Protein AF-A0A6A6EU37-F1 (afdb_monomer_lite)

Sequence (79 aa):
MVYYNFARTGENPDIVSGHKANLNNSNTSKESQHSYEVLGQEFNGGNIESHSSEGKNSGNVAGGLKATMNNPDISEEVK

Organism: NCBI:txid1314779

Secondary structure (DSSP, 8-state):
--------GGG-HHHHHHHHHHHH-TT--GGGGGHHHHHHHHSGGG------STTS-HHHHHHHHHHHHH-TTS-TTT-

pLDDT: mean 77.94, std 15.93, range [37.88, 94.19]

InterPro domains:
  IPR018824 Conidiation-specific protein 6 [PF10346] (57-77)

Foldseek 3Di:
DDPPPDPQQQADLVLLVVLVVLCPDPPHDPVSVCSQVCCVPRHVSSPHPDPDVPPDPVCVVVVVLVCQVPDPPDDPVSD

Structure (mmCIF, N/CA/C/O backbone):
data_AF-A0A6A6EU37-F1
#
_entry.id   AF-A0A6A6EU37-F1
#
loop_
_atom_site.group_PDB
_atom_site.id
_atom_site.type_symbol
_atom_site.label_atom_id
_atom_site.label_alt_id
_atom_site.label_comp_id
_atom_site.label_asym_id
_atom_site.label_entity_id
_atom_site.label_seq_id
_atom_site.pdbx_PDB_ins_code
_atom_site.Cartn_x
_atom_site.Cartn_y
_atom_site.Cartn_z
_atom_site.occupancy
_atom_site.B_iso_or_equiv
_atom_site.auth_seq_id
_atom_site.auth_comp_id
_atom_site.auth_asym_id
_atom_site.auth_atom_id
_atom_site.pdbx_PDB_model_num
ATOM 1 N N . MET A 1 1 ? 33.102 -11.729 12.927 1.00 38.28 1 MET A N 1
ATOM 2 C CA . MET A 1 1 ? 32.117 -10.933 13.687 1.00 38.28 1 MET A CA 1
ATOM 3 C C . MET A 1 1 ? 31.089 -10.434 12.685 1.00 38.28 1 MET A C 1
ATOM 5 O O . MET A 1 1 ? 31.407 -9.550 11.903 1.00 38.28 1 MET A O 1
ATOM 9 N N . VAL A 1 2 ? 29.944 -11.110 12.579 1.00 37.88 2 VAL A N 1
ATOM 10 C CA . VAL A 1 2 ? 28.919 -10.797 11.570 1.00 37.88 2 VAL A CA 1
ATOM 11 C C . VAL A 1 2 ? 27.969 -9.782 12.190 1.00 37.88 2 VAL A C 1
ATOM 13 O O . VAL A 1 2 ? 27.206 -10.127 13.088 1.00 37.88 2 VAL A O 1
ATOM 16 N N . TYR A 1 3 ? 28.045 -8.528 11.751 1.00 38.31 3 TYR A N 1
ATOM 17 C CA . TYR A 1 3 ? 27.007 -7.549 12.050 1.00 38.31 3 TYR A CA 1
ATOM 18 C C . TYR A 1 3 ? 25.804 -7.872 11.165 1.00 38.31 3 TYR A C 1
ATOM 20 O O . TYR A 1 3 ? 25.795 -7.566 9.974 1.00 38.31 3 TYR A O 1
ATOM 28 N N . TYR A 1 4 ? 24.798 -8.527 11.741 1.00 40.84 4 TYR A N 1
ATOM 29 C CA . TYR A 1 4 ? 23.461 -8.503 11.167 1.00 40.84 4 TYR A CA 1
ATOM 30 C C . TYR A 1 4 ? 22.935 -7.079 11.333 1.00 40.84 4 TYR A C 1
ATOM 32 O O . TYR A 1 4 ? 22.611 -6.650 12.440 1.00 40.84 4 TYR A O 1
ATOM 40 N N . ASN A 1 5 ? 22.905 -6.328 10.234 1.00 43.03 5 ASN A N 1
ATOM 41 C CA . ASN A 1 5 ? 22.217 -5.048 10.186 1.00 43.03 5 ASN A CA 1
ATOM 42 C C . ASN A 1 5 ? 20.719 -5.327 10.326 1.00 43.03 5 ASN A C 1
ATOM 44 O O . ASN A 1 5 ? 20.050 -5.716 9.371 1.00 43.03 5 ASN A O 1
ATOM 48 N N . PHE A 1 6 ? 20.219 -5.184 11.551 1.00 43.72 6 PHE A N 1
ATOM 49 C CA . PHE A 1 6 ? 18.799 -5.114 11.852 1.00 43.72 6 PHE A CA 1
ATOM 50 C C . PHE A 1 6 ? 18.223 -3.946 11.045 1.00 43.72 6 PHE A C 1
ATOM 52 O O . PHE A 1 6 ? 18.650 -2.803 11.224 1.00 43.72 6 PHE A O 1
ATOM 59 N N . ALA A 1 7 ? 17.328 -4.245 10.102 1.00 45.72 7 ALA A N 1
ATOM 60 C CA . ALA A 1 7 ?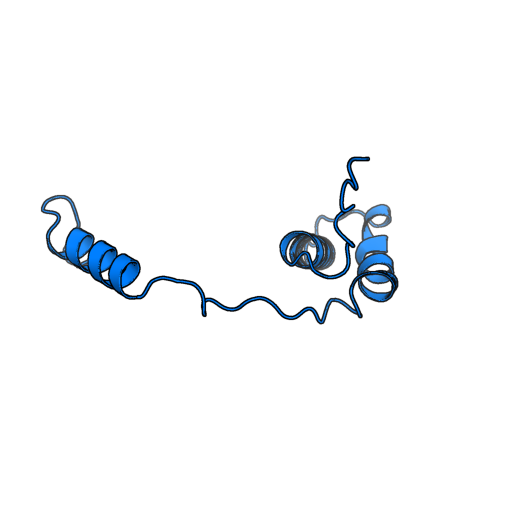 16.632 -3.247 9.307 1.00 45.72 7 ALA A CA 1
ATOM 61 C C . ALA A 1 7 ? 15.952 -2.257 10.260 1.00 45.72 7 ALA A C 1
ATOM 63 O O . ALA A 1 7 ? 15.010 -2.599 10.971 1.00 45.72 7 ALA A O 1
ATOM 64 N N . ARG A 1 8 ? 16.487 -1.037 10.316 1.00 52.09 8 ARG A N 1
ATOM 65 C CA . ARG A 1 8 ? 15.904 0.076 11.058 1.00 52.09 8 ARG A CA 1
ATOM 66 C C . ARG A 1 8 ? 14.538 0.341 10.418 1.00 52.09 8 ARG A C 1
ATOM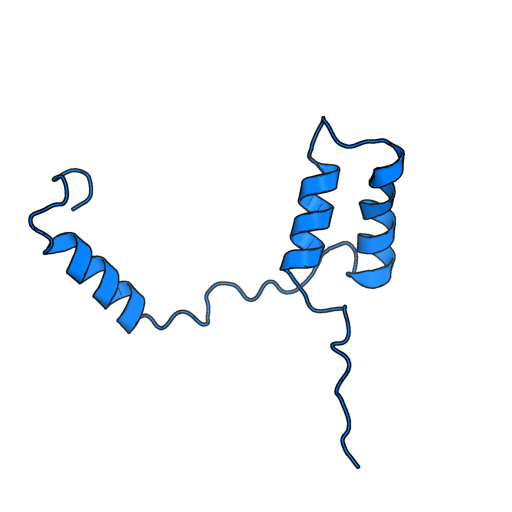 68 O O . ARG A 1 8 ? 14.470 0.690 9.246 1.00 52.09 8 ARG A O 1
ATOM 75 N N . THR A 1 9 ? 13.465 0.124 11.168 1.00 52.91 9 THR A N 1
ATOM 76 C CA . THR A 1 9 ? 12.061 0.126 10.721 1.00 52.91 9 THR A CA 1
ATOM 77 C C . THR A 1 9 ? 11.548 1.464 10.171 1.00 52.91 9 THR A C 1
ATOM 79 O O . THR A 1 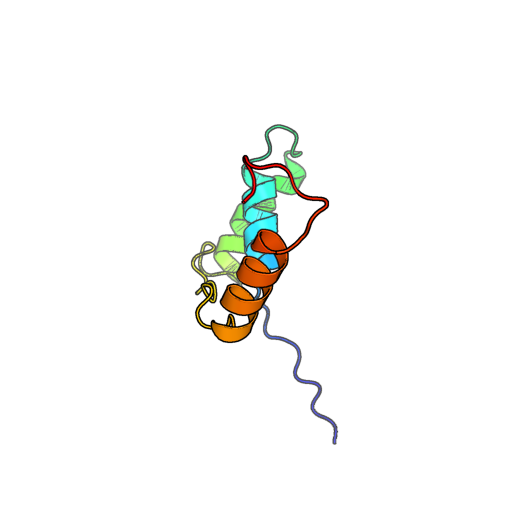9 ? 10.403 1.528 9.752 1.00 52.91 9 THR A O 1
ATOM 82 N N . GLY A 1 10 ? 12.374 2.511 10.081 1.00 53.22 10 GLY A N 1
ATOM 83 C CA . GLY A 1 10 ? 11.970 3.849 9.626 1.00 53.22 10 GLY A CA 1
ATOM 84 C C . GLY A 1 10 ? 11.759 4.029 8.115 1.00 53.22 10 GLY A C 1
ATOM 85 O O . GLY A 1 10 ? 11.394 5.118 7.696 1.00 53.22 10 GLY A O 1
ATOM 86 N N . GLU A 1 11 ? 11.975 3.003 7.289 1.00 60.44 11 GLU A N 1
ATOM 87 C CA . GLU A 1 11 ? 12.095 3.156 5.823 1.00 60.44 11 GLU A CA 1
ATOM 88 C C . GLU A 1 11 ? 11.293 2.096 5.041 1.00 60.44 11 GLU A C 1
ATOM 90 O O . GLU A 1 11 ? 11.612 1.801 3.893 1.00 60.44 11 GLU A O 1
ATOM 95 N N . ASN A 1 12 ? 10.294 1.435 5.647 1.00 76.50 12 ASN A N 1
ATOM 96 C CA . ASN A 1 12 ? 9.522 0.415 4.925 1.00 76.50 12 ASN A CA 1
ATOM 97 C C . ASN A 1 12 ? 8.152 0.946 4.452 1.00 76.50 12 ASN A C 1
ATOM 99 O O . ASN A 1 12 ? 7.209 1.008 5.252 1.00 76.50 12 ASN A O 1
ATOM 103 N N . PRO A 1 13 ? 8.007 1.300 3.158 1.00 80.31 13 PRO A N 1
ATOM 104 C CA . PRO A 1 13 ? 6.758 1.823 2.617 1.00 80.31 13 PRO A CA 1
ATOM 105 C C . PRO A 1 13 ? 5.588 0.853 2.645 1.00 80.31 13 PRO A C 1
ATOM 107 O O . PRO A 1 13 ? 4.435 1.287 2.757 1.00 80.31 13 PRO A O 1
ATOM 110 N N . ASP A 1 14 ? 5.860 -0.446 2.633 1.00 84.00 14 ASP A N 1
ATOM 111 C CA . ASP A 1 14 ? 4.815 -1.463 2.670 1.00 84.00 14 ASP A CA 1
ATOM 112 C C . ASP A 1 14 ? 4.136 -1.503 4.047 1.00 84.00 14 ASP A C 1
ATOM 114 O O . ASP A 1 14 ? 2.917 -1.630 4.149 1.00 84.00 14 ASP A O 1
ATOM 118 N N . ILE A 1 15 ? 4.897 -1.292 5.124 1.00 85.12 15 ILE A N 1
ATOM 119 C CA . ILE A 1 15 ? 4.353 -1.278 6.490 1.00 85.12 15 ILE A CA 1
ATOM 120 C C . ILE A 1 15 ? 3.485 -0.033 6.709 1.00 85.12 15 ILE A C 1
ATOM 122 O O . ILE A 1 15 ? 2.349 -0.129 7.182 1.00 85.12 15 ILE A O 1
ATOM 126 N N . VAL A 1 16 ? 3.979 1.140 6.301 1.00 85.75 16 VAL A N 1
ATOM 127 C CA . VAL A 1 16 ? 3.224 2.400 6.396 1.00 85.75 16 VAL A CA 1
ATOM 128 C C . VAL A 1 16 ? 1.939 2.342 5.582 1.00 85.75 16 VAL A C 1
ATOM 130 O O . VAL A 1 16 ? 0.883 2.766 6.057 1.00 85.75 16 VAL A O 1
ATOM 133 N N . SER A 1 17 ? 2.011 1.822 4.355 1.00 84.38 17 SER A N 1
ATOM 134 C CA . SER A 1 17 ? 0.834 1.686 3.498 1.00 84.38 17 SER A CA 1
ATOM 135 C C . SER A 1 17 ? -0.184 0.704 4.083 1.00 84.38 17 SER A C 1
ATOM 137 O O . SER A 1 17 ? -1.374 1.018 4.090 1.00 84.38 17 SER A O 1
ATOM 139 N N . GLY A 1 18 ? 0.263 -0.407 4.678 1.00 90.50 18 GLY A N 1
ATOM 140 C CA . GLY A 1 18 ? -0.596 -1.349 5.399 1.00 90.50 18 GLY A CA 1
ATOM 141 C C . GLY A 1 18 ? -1.340 -0.707 6.573 1.00 90.50 18 GLY A C 1
ATOM 142 O O . GLY A 1 18 ? -2.563 -0.826 6.671 1.00 90.50 18 GLY A O 1
ATOM 143 N N . HIS A 1 19 ? -0.642 0.052 7.423 1.00 90.56 19 HIS A N 1
ATOM 144 C CA . HIS A 1 19 ? -1.285 0.786 8.519 1.00 90.56 19 HIS A CA 1
ATOM 145 C C . HIS A 1 19 ? -2.283 1.833 8.012 1.00 90.56 19 HIS A C 1
ATOM 147 O O . HIS A 1 19 ? -3.384 1.945 8.553 1.00 90.56 19 HIS A O 1
ATOM 153 N N . LYS A 1 20 ? -1.954 2.564 6.938 1.00 88.44 20 LYS A N 1
ATOM 154 C CA . LYS A 1 20 ? -2.890 3.508 6.305 1.00 88.44 20 LYS A CA 1
ATOM 155 C C . LYS A 1 20 ? -4.123 2.797 5.743 1.00 88.44 20 LYS A C 1
ATOM 157 O O . LYS A 1 20 ? -5.233 3.297 5.912 1.00 88.44 20 LYS A O 1
ATOM 162 N N . ALA A 1 21 ? -3.960 1.642 5.102 1.00 91.94 21 ALA A N 1
ATOM 163 C CA . ALA A 1 21 ? -5.076 0.856 4.582 1.00 91.94 21 ALA A CA 1
ATOM 164 C C . ALA A 1 21 ? -5.991 0.367 5.713 1.00 91.94 21 ALA A C 1
ATOM 166 O O . ALA A 1 21 ? -7.209 0.508 5.623 1.00 91.94 21 ALA A O 1
ATOM 167 N N . ASN A 1 22 ? -5.407 -0.121 6.809 1.00 90.12 22 ASN A N 1
ATOM 168 C CA . ASN A 1 22 ? -6.150 -0.561 7.985 1.00 90.12 22 ASN A CA 1
ATOM 169 C C . ASN A 1 22 ? -7.024 0.560 8.575 1.00 90.12 22 ASN A C 1
ATOM 171 O O . ASN A 1 22 ? -8.184 0.326 8.901 1.00 90.12 22 ASN A O 1
ATOM 175 N N . LEU A 1 23 ? -6.505 1.789 8.645 1.00 89.19 23 LEU A N 1
ATOM 176 C CA . LEU A 1 23 ? -7.239 2.950 9.165 1.00 89.19 23 LEU A CA 1
ATOM 177 C C . LEU A 1 23 ? -8.373 3.433 8.253 1.00 89.19 23 LEU A C 1
ATOM 179 O O . LEU A 1 23 ? -9.353 3.987 8.741 1.00 89.19 23 LEU A O 1
ATOM 183 N N . ASN A 1 24 ? -8.251 3.224 6.941 1.00 89.06 24 ASN A N 1
ATOM 184 C CA . ASN A 1 24 ? -9.281 3.601 5.969 1.00 89.06 24 ASN A CA 1
ATOM 185 C C . ASN A 1 24 ? -10.308 2.487 5.711 1.00 89.06 24 ASN A C 1
ATOM 187 O O . ASN A 1 24 ? -11.324 2.723 5.059 1.00 89.06 24 ASN A O 1
ATOM 191 N N . ASN A 1 25 ? -10.067 1.274 6.208 1.00 91.25 25 ASN A N 1
ATOM 192 C CA . ASN A 1 25 ? -10.998 0.166 6.071 1.00 91.25 25 ASN A CA 1
ATOM 193 C C . ASN A 1 25 ? -12.121 0.278 7.116 1.00 91.25 25 ASN A C 1
ATOM 195 O O . ASN A 1 25 ? -11.897 0.124 8.315 1.00 91.25 25 ASN A O 1
ATOM 199 N N . SER A 1 26 ? -13.357 0.488 6.657 1.00 88.56 26 SER A N 1
ATOM 200 C CA . SER A 1 26 ? -14.545 0.590 7.518 1.00 88.56 26 SER A CA 1
ATOM 201 C C . SER A 1 26 ? -14.879 -0.695 8.286 1.00 88.56 26 SER A C 1
ATOM 203 O O . SER A 1 26 ? -15.639 -0.641 9.250 1.00 88.56 26 SER A O 1
ATOM 205 N N . ASN A 1 27 ? -14.304 -1.835 7.891 1.00 90.12 27 ASN A N 1
ATOM 206 C CA . ASN A 1 27 ? -14.474 -3.122 8.570 1.00 90.12 27 ASN A CA 1
ATOM 207 C C . ASN A 1 27 ? -13.390 -3.400 9.628 1.00 90.12 27 ASN A C 1
ATOM 209 O O . ASN A 1 27 ? -13.372 -4.477 10.222 1.00 90.12 27 ASN A O 1
ATOM 213 N N . THR A 1 28 ? -12.468 -2.465 9.857 1.00 88.12 28 THR A N 1
ATOM 214 C CA . THR A 1 28 ? -11.404 -2.610 10.855 1.00 88.12 28 THR A CA 1
ATOM 215 C C . THR A 1 28 ? -11.960 -2.529 12.277 1.00 88.12 28 THR A C 1
ATOM 217 O O . THR A 1 28 ? -12.805 -1.689 12.595 1.00 88.12 28 THR A O 1
ATOM 220 N N . SER A 1 29 ? -11.472 -3.397 13.166 1.00 85.00 29 SER A N 1
ATOM 221 C CA . SER A 1 29 ? -11.879 -3.398 14.573 1.00 85.00 29 SER A CA 1
ATOM 222 C C . SER A 1 29 ? -11.320 -2.187 15.330 1.00 85.00 29 SER A C 1
ATOM 224 O O . SER A 1 29 ? -10.252 -1.664 15.012 1.00 85.00 29 SER A O 1
ATOM 226 N N . LYS A 1 30 ? -12.015 -1.760 16.393 1.00 79.38 30 LYS A N 1
ATOM 227 C CA . LYS A 1 30 ? -11.562 -0.646 17.248 1.00 79.38 30 LYS A CA 1
ATOM 228 C C . LYS A 1 30 ? -10.195 -0.911 17.885 1.00 79.38 30 LYS A C 1
ATOM 230 O O . LYS A 1 30 ? -9.384 -0.000 17.979 1.00 79.38 30 LYS A O 1
ATOM 235 N N . GLU A 1 31 ? -9.916 -2.157 18.260 1.00 76.25 31 GLU A N 1
ATOM 236 C CA . GLU A 1 31 ? -8.625 -2.563 18.837 1.00 76.25 31 GLU A CA 1
ATOM 237 C C . GLU A 1 31 ? -7.458 -2.393 17.851 1.00 76.25 31 GLU A C 1
ATOM 239 O O . GLU A 1 31 ? -6.322 -2.173 18.256 1.00 76.25 31 GLU A O 1
ATOM 244 N N . SER A 1 32 ? -7.733 -2.424 16.545 1.00 76.06 32 SER A N 1
ATOM 245 C CA . SER A 1 32 ? -6.729 -2.255 15.492 1.00 76.06 32 SER A CA 1
ATOM 246 C C . SER A 1 32 ? -6.446 -0.777 15.138 1.00 76.06 32 SER A C 1
ATOM 248 O O . SER A 1 32 ? -5.541 -0.472 14.352 1.00 76.06 32 SER A O 1
ATOM 250 N N . GLN A 1 33 ? -7.157 0.179 15.759 1.00 75.81 33 GLN A N 1
ATOM 251 C CA . GLN A 1 33 ? -6.985 1.624 15.520 1.00 75.81 3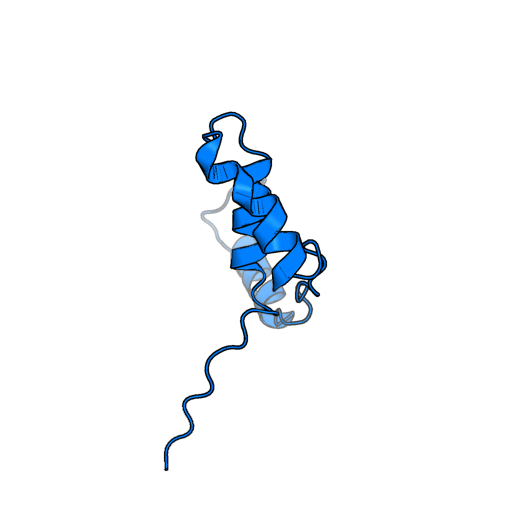3 GLN A CA 1
ATOM 252 C C . GLN A 1 33 ? -5.661 2.202 16.052 1.00 75.81 33 GLN A C 1
ATOM 254 O O . GLN A 1 33 ? -5.313 3.334 15.715 1.00 75.81 33 GLN A O 1
ATOM 259 N N . HIS A 1 34 ? -4.863 1.414 16.784 1.00 86.19 34 HIS A N 1
ATOM 260 C CA . HIS A 1 34 ? -3.502 1.774 17.213 1.00 86.19 34 HIS A CA 1
ATOM 261 C C . HIS A 1 34 ? -2.542 2.053 16.034 1.00 86.19 34 HIS A C 1
ATOM 263 O O . HIS A 1 34 ? -1.454 2.593 16.209 1.00 86.19 34 HIS A O 1
ATOM 269 N N . SER A 1 35 ? -2.956 1.756 14.798 1.00 88.00 35 SER A N 1
ATOM 270 C CA . SER A 1 35 ? -2.203 2.100 13.586 1.00 88.00 35 SER A CA 1
ATOM 271 C C . SER A 1 35 ? -1.848 3.598 13.489 1.00 88.00 35 SER A C 1
ATOM 273 O O . SER A 1 35 ? -0.806 3.919 12.926 1.00 88.00 35 SER A O 1
ATOM 275 N N . TYR A 1 36 ? -2.641 4.517 14.065 1.00 86.00 36 TYR A N 1
ATOM 276 C CA . TYR A 1 36 ? -2.278 5.946 14.123 1.00 86.00 36 TYR A CA 1
ATOM 277 C C . TYR A 1 36 ? -1.054 6.213 15.003 1.00 86.00 36 TYR A C 1
ATOM 279 O O . TYR A 1 36 ? -0.198 7.023 14.649 1.00 86.00 36 TYR A O 1
ATOM 287 N N . GLU A 1 37 ? -0.972 5.532 16.142 1.00 88.25 37 GLU A N 1
ATOM 288 C CA . GLU A 1 37 ? 0.093 5.716 17.123 1.00 88.25 37 GLU A CA 1
ATOM 289 C C . GLU A 1 37 ? 1.419 5.162 16.597 1.00 88.25 37 GLU A C 1
ATOM 291 O O . GLU A 1 37 ? 2.428 5.865 16.627 1.00 88.25 37 GLU A O 1
ATOM 296 N N . VAL A 1 38 ? 1.387 3.976 15.979 1.00 87.62 38 VAL A N 1
ATOM 297 C CA . VAL A 1 38 ? 2.549 3.383 15.291 1.00 87.62 38 VAL A CA 1
ATOM 298 C C . VAL A 1 38 ? 3.050 4.301 14.176 1.00 87.62 38 VAL A C 1
ATOM 300 O O . VAL A 1 38 ? 4.238 4.606 14.108 1.00 87.62 38 VAL A O 1
ATOM 303 N N . LEU A 1 39 ? 2.151 4.801 13.319 1.00 86.50 39 LEU A N 1
ATOM 304 C CA . LEU A 1 39 ? 2.531 5.713 12.238 1.00 86.50 39 LEU A CA 1
ATOM 305 C C . LEU A 1 39 ? 3.167 7.006 12.764 1.00 86.50 39 LEU A C 1
ATOM 307 O O . LEU A 1 39 ? 4.126 7.496 12.169 1.00 86.50 39 LEU A O 1
ATOM 311 N N . GLY A 1 40 ? 2.652 7.553 13.866 1.00 86.00 40 GLY A N 1
ATOM 312 C CA . GLY A 1 40 ? 3.179 8.761 14.498 1.00 86.00 40 GLY A CA 1
ATOM 313 C C . GLY A 1 40 ? 4.544 8.561 15.157 1.00 86.00 40 GLY A C 1
ATOM 314 O O . GLY A 1 40 ? 5.434 9.383 14.954 1.00 86.00 40 GLY A O 1
ATOM 315 N N . GLN A 1 41 ? 4.714 7.479 15.920 1.00 87.19 41 GLN A N 1
ATOM 316 C CA . GLN A 1 41 ? 5.922 7.225 16.714 1.00 87.19 41 GLN A CA 1
ATOM 317 C C . GLN A 1 41 ? 7.070 6.642 15.884 1.00 87.19 41 GLN A C 1
ATOM 319 O O . GLN A 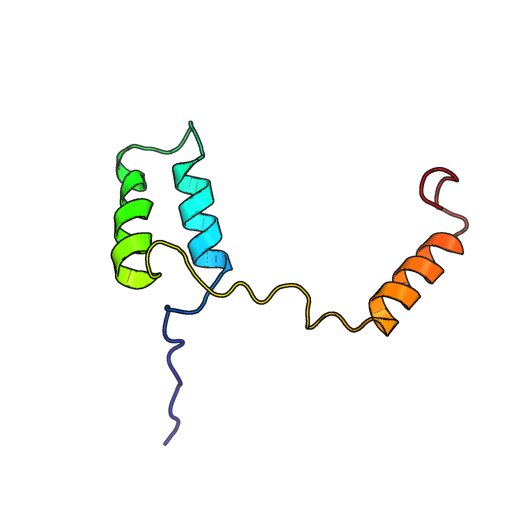1 41 ? 8.221 7.027 16.080 1.00 87.19 41 GLN A O 1
ATOM 324 N N . GLU A 1 42 ? 6.769 5.736 14.953 1.00 84.44 42 GLU A N 1
ATOM 325 C CA . GLU A 1 42 ? 7.789 4.952 14.244 1.00 84.44 42 GLU A CA 1
ATOM 326 C C . GLU A 1 42 ? 8.015 5.408 12.797 1.00 84.44 42 GLU A C 1
ATOM 328 O O . GLU A 1 42 ? 9.105 5.218 12.260 1.00 84.44 42 GLU A O 1
ATOM 333 N N . PHE A 1 43 ? 7.020 6.045 12.168 1.00 82.12 43 PHE A N 1
ATOM 334 C CA . PHE A 1 43 ? 7.032 6.335 10.727 1.00 82.12 43 PHE A CA 1
ATOM 335 C C . PHE A 1 43 ? 6.835 7.816 10.379 1.00 82.12 43 PHE A C 1
ATOM 337 O O . PHE A 1 43 ? 6.354 8.134 9.290 1.00 82.12 43 PHE A O 1
ATOM 344 N N . ASN A 1 44 ? 7.172 8.734 11.291 1.00 84.38 44 ASN A N 1
ATOM 345 C CA . ASN A 1 44 ? 7.080 10.184 11.065 1.00 84.38 44 ASN A CA 1
ATOM 346 C C . ASN A 1 44 ? 5.685 10.633 10.567 1.00 84.38 44 ASN A C 1
ATOM 348 O O . ASN A 1 44 ? 5.546 11.380 9.597 1.00 84.38 44 ASN A O 1
ATOM 352 N N . GLY A 1 45 ? 4.623 10.085 11.165 1.00 81.94 45 GLY A N 1
ATOM 353 C CA . GLY A 1 45 ? 3.235 10.330 10.751 1.00 81.94 45 GLY A CA 1
ATOM 354 C C . GLY A 1 45 ? 2.846 9.668 9.423 1.00 81.94 45 GLY A C 1
ATOM 355 O O . GLY A 1 45 ? 1.859 10.051 8.798 1.00 81.94 45 GLY A O 1
ATOM 356 N N . GLY A 1 46 ? 3.625 8.690 8.959 1.00 76.69 46 GLY A N 1
ATOM 357 C CA . GLY A 1 46 ? 3.485 8.074 7.643 1.00 76.69 46 GLY A CA 1
ATOM 358 C C . GLY A 1 46 ? 4.003 8.943 6.494 1.00 76.69 46 GLY A C 1
ATOM 359 O O . GLY A 1 46 ? 3.661 8.660 5.339 1.00 76.69 46 GLY A O 1
ATOM 360 N N . ASN A 1 47 ? 4.779 9.992 6.789 1.00 78.88 47 ASN A N 1
ATOM 361 C CA . ASN A 1 47 ? 5.532 10.760 5.802 1.00 78.88 47 ASN A CA 1
ATOM 362 C C . ASN A 1 47 ? 6.913 10.129 5.609 1.00 78.88 47 ASN A C 1
ATOM 364 O O . ASN A 1 47 ? 7.910 10.563 6.186 1.00 78.88 47 ASN A O 1
ATOM 368 N N . ILE A 1 48 ? 6.922 9.063 4.824 1.00 76.69 48 ILE A N 1
ATOM 369 C CA . ILE A 1 48 ? 8.125 8.367 4.387 1.00 76.69 48 ILE A CA 1
ATOM 370 C C . ILE A 1 48 ? 8.405 8.743 2.936 1.00 76.69 48 ILE A C 1
ATOM 372 O O . ILE A 1 48 ? 7.471 8.909 2.143 1.00 76.69 48 ILE A O 1
ATOM 376 N N . GLU A 1 49 ? 9.681 8.851 2.578 1.00 69.25 49 GLU A N 1
ATOM 377 C CA . GLU A 1 49 ? 10.072 8.944 1.178 1.00 69.25 49 GLU A CA 1
ATOM 378 C C . GLU A 1 49 ? 9.729 7.613 0.511 1.00 69.25 49 GLU A C 1
ATOM 380 O O . GLU A 1 49 ? 10.453 6.624 0.583 1.00 69.25 49 GLU A O 1
ATOM 385 N N . SER A 1 50 ? 8.551 7.558 -0.110 1.00 63.94 50 SER A N 1
ATOM 386 C CA . SER A 1 50 ? 8.262 6.491 -1.050 1.00 63.94 50 SER A CA 1
ATOM 387 C C . SER A 1 50 ? 9.278 6.659 -2.166 1.00 63.94 50 SER A C 1
ATOM 389 O O . SER A 1 50 ? 9.274 7.689 -2.842 1.00 63.94 50 SER A O 1
ATOM 391 N N . HIS A 1 51 ? 10.160 5.673 -2.335 1.00 59.94 51 HIS A N 1
ATOM 392 C CA . HIS A 1 51 ? 10.926 5.531 -3.561 1.00 59.94 51 HIS A CA 1
ATOM 393 C C . HIS A 1 51 ? 9.914 5.388 -4.695 1.00 59.94 51 HIS A C 1
ATOM 395 O O . HIS A 1 51 ? 9.450 4.297 -5.034 1.00 59.94 51 HIS A O 1
ATOM 401 N N . SER A 1 52 ? 9.519 6.537 -5.234 1.00 58.28 52 SER A N 1
ATOM 402 C CA . SER A 1 52 ? 8.779 6.635 -6.466 1.00 58.28 52 SER A CA 1
ATOM 403 C C . SER A 1 52 ? 9.610 5.937 -7.539 1.00 58.28 52 SER A C 1
ATOM 405 O O . SER A 1 52 ? 10.788 5.624 -7.362 1.00 58.28 52 SER A O 1
ATOM 407 N N . SER A 1 53 ? 8.962 5.576 -8.633 1.00 57.22 53 SER A N 1
ATOM 408 C CA . SER A 1 53 ? 9.458 4.641 -9.642 1.00 57.22 53 SER A CA 1
ATOM 409 C C . SER A 1 53 ? 10.760 5.022 -10.380 1.00 57.22 53 SER A C 1
ATOM 411 O O . SER A 1 53 ? 11.049 4.410 -11.407 1.00 57.22 53 SER A O 1
ATOM 413 N N . GLU A 1 54 ? 11.557 5.959 -9.863 1.00 55.59 54 GLU A N 1
ATOM 414 C CA . GLU A 1 54 ? 12.923 6.324 -10.254 1.00 55.59 54 GLU A CA 1
ATOM 415 C C . GLU A 1 54 ? 13.890 5.138 -10.463 1.00 55.59 54 GLU A C 1
ATOM 417 O O . GLU A 1 54 ? 14.948 5.319 -11.057 1.00 55.59 54 GLU A O 1
ATOM 422 N N . GLY A 1 55 ? 13.552 3.921 -10.026 1.00 55.56 55 GLY A N 1
ATOM 423 C CA . GLY A 1 55 ? 14.357 2.712 -10.247 1.00 55.56 55 GLY A CA 1
ATOM 424 C C . GLY A 1 55 ? 13.889 1.787 -11.378 1.00 55.56 55 GLY A C 1
ATOM 425 O O . GLY A 1 55 ? 14.525 0.759 -11.620 1.00 55.56 55 GLY A O 1
ATOM 426 N N . LYS A 1 56 ? 12.776 2.074 -12.069 1.00 68.00 56 LYS A N 1
ATOM 427 C CA . LYS A 1 56 ? 12.347 1.223 -13.192 1.00 68.00 56 LYS A CA 1
ATOM 428 C C . LYS A 1 56 ? 13.299 1.441 -14.362 1.00 68.00 56 LYS A C 1
ATOM 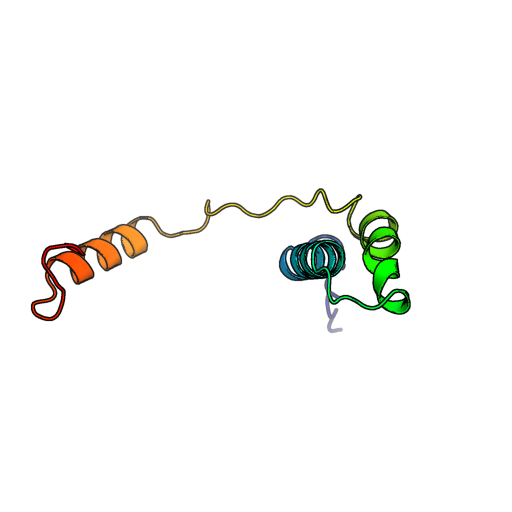430 O O . LYS A 1 56 ? 13.424 2.550 -14.868 1.00 68.00 56 LYS A O 1
ATOM 435 N N . ASN A 1 57 ? 13.943 0.375 -14.832 1.00 80.06 57 ASN A N 1
ATOM 436 C CA . ASN A 1 57 ? 14.731 0.447 -16.056 1.00 80.06 57 ASN A CA 1
ATOM 437 C C . ASN A 1 57 ? 13.787 0.775 -17.224 1.00 80.06 57 ASN A C 1
ATOM 439 O O . ASN A 1 57 ? 13.003 -0.078 -17.646 1.00 80.06 57 ASN A O 1
ATOM 443 N N . SER A 1 58 ? 13.856 2.004 -17.742 1.00 81.44 58 SER A N 1
ATOM 444 C CA . SER A 1 58 ? 13.010 2.478 -18.845 1.00 81.44 58 SER A CA 1
ATOM 445 C C . SER A 1 58 ? 13.078 1.566 -20.073 1.00 81.44 58 SER A C 1
ATOM 447 O O . SER A 1 58 ? 12.086 1.425 -20.784 1.00 81.44 58 SER A O 1
ATOM 449 N N . GLY A 1 59 ? 14.209 0.884 -20.287 1.00 86.25 59 GLY A N 1
ATOM 450 C CA . GLY A 1 59 ? 14.365 -0.131 -21.327 1.00 86.25 59 GLY A CA 1
ATOM 451 C C . GLY A 1 59 ? 13.489 -1.364 -21.102 1.00 86.25 59 GLY A C 1
ATOM 452 O O . GLY A 1 59 ? 12.886 -1.855 -22.051 1.00 86.25 59 GLY A O 1
ATOM 453 N N . ASN A 1 60 ? 13.335 -1.824 -19.858 1.00 87.88 60 ASN A N 1
ATOM 454 C CA . ASN A 1 60 ? 12.452 -2.950 -19.532 1.00 87.88 60 ASN A CA 1
ATOM 455 C C . ASN A 1 60 ? 10.976 -2.567 -19.687 1.00 87.88 60 ASN A C 1
ATOM 457 O O . ASN A 1 60 ? 10.191 -3.367 -20.187 1.00 87.88 60 ASN A O 1
ATOM 461 N N . VAL A 1 61 ? 10.601 -1.342 -19.304 1.00 87.50 61 VAL A N 1
ATOM 462 C CA . VAL A 1 61 ? 9.231 -0.834 -19.489 1.00 87.50 61 VAL A CA 1
ATOM 463 C C . VAL A 1 61 ? 8.903 -0.713 -20.977 1.00 87.50 61 VAL A C 1
ATOM 465 O O . VAL A 1 61 ? 7.894 -1.249 -21.429 1.00 87.50 61 VAL A O 1
ATOM 468 N N . ALA A 1 62 ? 9.780 -0.073 -21.755 1.00 87.25 62 ALA A N 1
ATOM 469 C CA . ALA A 1 62 ? 9.616 0.056 -23.201 1.00 87.25 62 ALA A CA 1
ATOM 470 C C . ALA A 1 62 ? 9.612 -1.313 -23.902 1.00 87.25 62 ALA A C 1
ATOM 472 O O . ALA A 1 62 ? 8.815 -1.544 -24.808 1.00 87.25 62 ALA A O 1
ATOM 473 N N . GLY A 1 63 ? 10.471 -2.236 -23.461 1.00 93.31 63 GLY A N 1
ATOM 474 C CA . GLY A 1 63 ? 10.524 -3.606 -23.963 1.00 93.31 63 GLY A CA 1
ATOM 475 C C . GLY A 1 63 ? 9.238 -4.382 -23.684 1.00 93.31 63 GLY A C 1
ATOM 476 O O . GLY A 1 63 ? 8.700 -5.003 -24.597 1.00 93.31 63 GLY A O 1
ATOM 477 N N . GLY A 1 64 ? 8.713 -4.296 -22.459 1.00 92.50 64 GLY A N 1
ATOM 478 C CA . GLY A 1 64 ? 7.443 -4.911 -22.075 1.00 92.50 64 GLY A CA 1
ATOM 479 C C . GLY A 1 64 ? 6.267 -4.354 -22.873 1.00 92.50 64 GLY A C 1
ATOM 480 O O . GLY A 1 64 ? 5.513 -5.125 -23.458 1.00 92.50 64 GLY A O 1
ATOM 481 N N . LEU A 1 65 ? 6.166 -3.026 -22.993 1.00 92.50 65 LEU A N 1
ATOM 482 C CA . LEU A 1 65 ? 5.121 -2.384 -23.796 1.00 92.50 65 LEU A CA 1
ATOM 483 C C . LEU A 1 65 ? 5.197 -2.819 -25.265 1.00 92.50 65 LEU A C 1
ATOM 485 O O . LEU A 1 65 ? 4.190 -3.182 -25.864 1.00 92.50 65 LEU A O 1
ATOM 489 N N . LYS A 1 66 ? 6.405 -2.861 -25.838 1.00 92.12 66 LYS A N 1
ATOM 490 C CA . LYS A 1 66 ? 6.619 -3.339 -27.208 1.00 92.12 66 LYS A CA 1
ATOM 491 C C . LYS A 1 66 ? 6.228 -4.809 -27.373 1.00 92.12 66 LYS A C 1
ATOM 493 O O . LYS A 1 66 ? 5.695 -5.171 -28.420 1.00 92.12 66 LYS A O 1
ATOM 498 N N . ALA A 1 67 ? 6.514 -5.655 -26.387 1.00 94.12 67 ALA A N 1
ATOM 499 C CA . ALA A 1 67 ? 6.118 -7.058 -26.418 1.00 94.12 67 ALA A CA 1
ATOM 500 C C . ALA A 1 67 ? 4.591 -7.195 -26.412 1.00 94.12 67 ALA A C 1
ATOM 502 O O . ALA A 1 67 ? 4.060 -7.927 -27.241 1.00 94.12 67 ALA A O 1
ATOM 503 N N . THR A 1 68 ? 3.895 -6.425 -25.569 1.00 93.81 68 THR A N 1
ATOM 504 C CA . THR A 1 68 ? 2.428 -6.345 -25.565 1.00 93.81 68 THR A CA 1
ATOM 505 C C . THR A 1 68 ? 1.899 -5.929 -26.935 1.00 93.81 68 THR A C 1
ATOM 507 O O . THR A 1 68 ? 1.093 -6.656 -27.506 1.00 93.81 68 THR A O 1
ATOM 510 N N . MET A 1 69 ? 2.437 -4.863 -27.543 1.00 91.12 69 MET A N 1
ATOM 511 C CA . MET A 1 69 ? 1.956 -4.395 -28.853 1.00 91.12 69 MET A CA 1
ATOM 512 C C . MET A 1 69 ? 2.147 -5.408 -29.992 1.00 91.12 69 MET A C 1
ATOM 514 O O . MET A 1 69 ? 1.402 -5.409 -30.973 1.00 91.12 69 MET A O 1
ATOM 518 N N . ASN A 1 70 ? 3.150 -6.282 -29.886 1.00 92.31 70 ASN A N 1
ATOM 519 C CA . ASN A 1 70 ? 3.441 -7.298 -30.900 1.00 92.31 70 ASN A CA 1
ATOM 520 C C . ASN A 1 70 ? 2.847 -8.672 -30.574 1.00 92.31 70 ASN A C 1
ATOM 522 O O . ASN A 1 70 ? 3.016 -9.598 -31.366 1.00 92.31 70 ASN A O 1
ATOM 526 N N . ASN A 1 71 ? 2.155 -8.823 -29.445 1.00 93.19 71 ASN A N 1
ATOM 527 C CA . ASN A 1 71 ? 1.516 -10.079 -29.097 1.00 93.19 71 ASN A CA 1
ATOM 528 C C . ASN A 1 71 ? 0.259 -10.282 -29.976 1.00 93.19 71 ASN A C 1
ATOM 530 O O . ASN A 1 71 ? -0.613 -9.407 -29.992 1.00 93.19 71 ASN A O 1
ATOM 534 N N . PRO A 1 72 ? 0.153 -11.386 -30.742 1.00 91.56 72 PRO A N 1
ATOM 535 C CA . PRO A 1 72 ? -1.047 -11.687 -31.524 1.00 91.56 72 PRO A CA 1
ATOM 536 C C . PRO A 1 72 ? -2.257 -12.079 -30.661 1.00 91.56 72 PRO A C 1
ATOM 538 O O . PRO A 1 72 ? -3.377 -12.028 -31.157 1.00 91.56 72 PRO A O 1
ATOM 541 N N . ASP A 1 73 ? -2.047 -12.430 -29.388 1.00 94.19 73 ASP A N 1
ATOM 542 C CA . ASP A 1 73 ? -3.099 -12.892 -28.474 1.00 94.19 73 ASP A CA 1
ATOM 543 C C . ASP A 1 73 ? -3.740 -11.759 -27.640 1.00 94.19 73 ASP A C 1
ATOM 545 O O . ASP A 1 73 ? -4.557 -12.033 -26.760 1.00 94.19 73 ASP A O 1
ATOM 549 N N . ILE A 1 74 ? -3.376 -10.488 -27.873 1.00 91.31 74 ILE A N 1
ATOM 550 C CA . ILE A 1 74 ? -3.995 -9.330 -27.197 1.00 91.31 74 ILE A CA 1
ATOM 551 C C . ILE A 1 74 ? -5.077 -8.680 -28.066 1.00 91.31 74 ILE A C 1
ATOM 553 O O . ILE A 1 74 ? -4.988 -8.690 -29.293 1.00 91.31 74 ILE A O 1
ATOM 557 N N . SER A 1 75 ? -6.091 -8.086 -27.436 1.00 88.38 75 SER A N 1
ATOM 558 C CA . SER A 1 75 ? -7.131 -7.328 -28.137 1.00 88.38 75 SER A CA 1
ATOM 559 C C . SER A 1 75 ? -6.619 -5.966 -28.619 1.00 88.38 75 SER A C 1
ATOM 561 O O . SER A 1 75 ? -5.702 -5.383 -28.043 1.00 88.38 75 SER A O 1
ATOM 563 N N . GLU A 1 76 ? -7.254 -5.432 -29.666 1.00 82.31 76 GLU A N 1
ATOM 564 C CA . GLU A 1 76 ? -6.924 -4.115 -30.240 1.00 82.31 76 GLU A CA 1
ATOM 565 C C . GLU A 1 76 ? -7.110 -2.956 -29.244 1.00 82.31 76 GLU A C 1
ATOM 567 O O . GLU A 1 76 ? -6.474 -1.924 -29.382 1.00 82.31 76 GLU A O 1
ATOM 572 N N . GLU A 1 77 ? -7.950 -3.116 -28.217 1.00 82.56 77 GLU A N 1
ATOM 573 C CA . GLU A 1 77 ? -8.131 -2.108 -27.156 1.00 82.56 77 GLU A CA 1
ATOM 574 C C . GLU A 1 77 ? -6.936 -2.028 -26.181 1.00 82.56 77 GLU A C 1
ATOM 576 O O . GLU A 1 77 ? -6.798 -1.049 -25.451 1.00 82.56 77 GLU A O 1
ATOM 581 N N . VAL A 1 78 ? -6.106 -3.079 -26.138 1.00 77.25 78 VAL A N 1
ATOM 582 C CA . VAL A 1 78 ? -4.930 -3.216 -25.258 1.00 77.25 78 VAL A CA 1
ATOM 583 C C . VAL A 1 78 ? -3.627 -2.892 -26.011 1.00 77.25 78 VAL A C 1
ATOM 585 O O . VAL A 1 78 ? -2.573 -2.749 -25.385 1.00 77.25 78 VAL A O 1
ATOM 588 N N . LYS A 1 79 ? -3.699 -2.788 -27.342 1.00 72.62 79 LYS A N 1
ATOM 589 C CA . LYS A 1 79 ? -2.594 -2.463 -28.250 1.00 72.62 79 LYS A CA 1
ATOM 590 C C . LYS A 1 79 ? -2.455 -0.948 -28.454 1.00 72.62 79 LYS A C 1
ATOM 592 O O . LYS A 1 79 ? -1.365 -0.520 -28.890 1.00 72.62 79 LYS A O 1
#

Radius of gyration: 19.99 Å; chains: 1; bounding box: 47×24×50 Å